Protein AF-A0A8H6J9F0-F1 (afdb_monomer_lite)

Foldseek 3Di:
DDDDDDDDVVVVVVVVVVVVVVVVVVPPDPPDDDDDDDDDDDPDDDDPPPPPPPPPDDQLVVLVVLLVVVLVVDDDPVLSVLSNLLSVVCNVVVVGLVNCLVPVPVQLVVSVVVVRDSVSSNVSSVCSVVVVVVVPDD

Radius of gyration: 21.97 Å; chains: 1; bounding box: 56×35×52 Å

Sequence (138 aa):
MYSLIEIPSTILRDVLDDSRKRKAEDAIDCRSCKAHVSAHGRHRETTLDEGLDDVEGDRMDRLEEYCNWTLQQVKSDRWREALQAANQFAMDQFLELKSILKHPKVAADLMVKGGVKPGIALQFVSNINKFQQEAKKP

Organism: NCBI:txid2175906

pLDDT: mean 78.15, std 20.72, range [38.0, 98.38]

Secondary structure (DSSP, 8-state):
-PPP----HHHHHHHHHHHHHHHHHTTS--TT-------------------S---SS-HHHHHHHHHHHHHHT---HHHHHHHHHHHHHHHHTT--HHHHHHSHHHHHHHHHHTT--HHHHHHHHHHHHHHHHHHT--

Structure (mmCIF, N/CA/C/O backbone):
data_AF-A0A8H6J9F0-F1
#
_entry.id   AF-A0A8H6J9F0-F1
#
loop_
_atom_site.group_PDB
_atom_site.id
_atom_site.type_symbol
_atom_site.label_atom_id
_atom_site.label_alt_id
_atom_site.label_comp_id
_atom_site.label_asym_id
_atom_site.label_entity_id
_atom_site.label_seq_id
_atom_site.pdbx_PDB_ins_code
_atom_site.Cartn_x
_atom_site.Cartn_y
_atom_site.Cartn_z
_atom_site.occupancy
_atom_site.B_iso_or_equiv
_atom_site.auth_seq_id
_atom_site.auth_comp_id
_atom_site.auth_asym_id
_atom_site.auth_atom_id
_atom_site.pdbx_PDB_model_num
ATOM 1 N N . MET A 1 1 ? 36.700 -1.498 -18.381 1.00 40.72 1 MET A N 1
ATOM 2 C CA . MET A 1 1 ? 36.476 -1.089 -19.782 1.00 40.72 1 MET A CA 1
ATOM 3 C C . MET A 1 1 ? 35.095 -1.604 -20.157 1.00 40.72 1 MET A C 1
ATOM 5 O O . MET A 1 1 ? 34.940 -2.810 -20.277 1.00 40.72 1 MET A O 1
ATOM 9 N N . TYR A 1 2 ? 34.075 -0.744 -20.156 1.00 54.59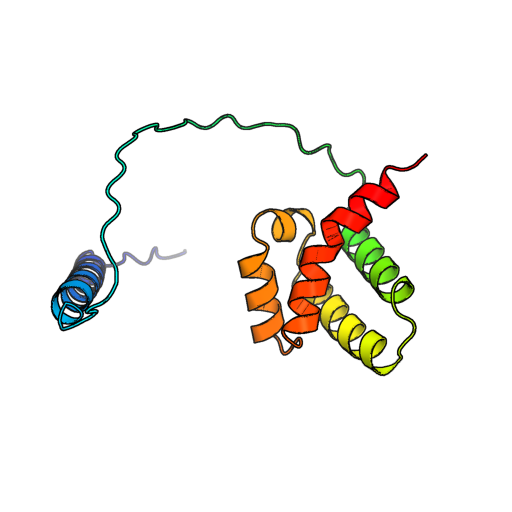 2 TYR A N 1
ATOM 10 C CA . TYR A 1 2 ? 32.699 -1.155 -20.460 1.00 54.59 2 TYR A CA 1
ATOM 11 C C . TYR A 1 2 ? 32.482 -1.042 -21.967 1.00 54.59 2 TYR A C 1
ATOM 13 O O . TYR A 1 2 ? 32.625 0.044 -22.524 1.00 54.59 2 TYR A O 1
ATOM 21 N N . SER A 1 3 ? 32.184 -2.160 -22.622 1.00 58.50 3 SER A N 1
ATOM 22 C CA . SER A 1 3 ? 31.808 -2.170 -24.033 1.00 58.50 3 SER A CA 1
ATOM 23 C C . SER A 1 3 ? 30.365 -1.686 -24.162 1.00 58.50 3 SER A C 1
ATOM 25 O O . SER A 1 3 ? 29.459 -2.277 -23.574 1.00 58.50 3 SER A O 1
ATOM 27 N N . LEU A 1 4 ? 30.158 -0.602 -24.910 1.00 57.50 4 LEU A N 1
ATOM 28 C CA . LEU A 1 4 ? 28.833 -0.143 -25.320 1.00 57.50 4 LEU A CA 1
ATOM 29 C C . LEU A 1 4 ? 28.211 -1.210 -26.223 1.00 57.50 4 LEU A C 1
ATOM 31 O O . LEU A 1 4 ? 28.767 -1.557 -27.262 1.00 57.50 4 LEU A O 1
ATOM 35 N N . ILE A 1 5 ? 27.073 -1.753 -25.801 1.00 76.31 5 ILE A N 1
ATOM 36 C CA . ILE A 1 5 ? 26.265 -2.636 -26.637 1.00 76.31 5 ILE A CA 1
ATOM 37 C C . ILE A 1 5 ? 25.579 -1.744 -27.672 1.00 76.31 5 ILE A C 1
ATOM 39 O O . ILE A 1 5 ? 24.627 -1.031 -27.356 1.00 76.31 5 ILE A O 1
ATOM 43 N N . GLU A 1 6 ? 26.083 -1.757 -28.903 1.00 69.50 6 GLU A N 1
ATOM 44 C CA . GLU A 1 6 ? 25.400 -1.143 -30.037 1.00 69.50 6 GLU A CA 1
ATOM 45 C C . GLU A 1 6 ? 24.219 -2.028 -30.431 1.00 69.50 6 GLU A C 1
ATOM 47 O O . GLU A 1 6 ? 24.395 -3.168 -30.859 1.00 69.50 6 GLU A O 1
ATOM 52 N N . ILE A 1 7 ? 23.000 -1.518 -30.253 1.00 72.56 7 ILE A N 1
ATOM 53 C CA . ILE A 1 7 ? 21.787 -2.206 -30.696 1.00 72.56 7 ILE A CA 1
ATOM 54 C C . ILE A 1 7 ? 21.655 -1.995 -32.211 1.00 72.56 7 ILE A C 1
ATOM 56 O O . ILE A 1 7 ? 21.497 -0.849 -32.645 1.00 72.56 7 ILE A O 1
ATOM 60 N N . PRO A 1 8 ? 21.681 -3.064 -33.031 1.00 76.88 8 PRO A N 1
ATOM 61 C CA . PRO A 1 8 ? 21.523 -2.943 -34.473 1.00 76.88 8 PRO A CA 1
ATOM 62 C C . PRO A 1 8 ? 20.175 -2.315 -34.845 1.00 76.88 8 PRO A C 1
ATOM 64 O O . PRO A 1 8 ? 19.120 -2.711 -34.347 1.00 76.88 8 PRO A O 1
ATOM 67 N N . SER A 1 9 ? 20.200 -1.361 -35.776 1.00 67.56 9 SER A N 1
ATOM 68 C CA . SER A 1 9 ? 19.016 -0.623 -36.242 1.00 67.56 9 SER A CA 1
ATOM 69 C C . SER A 1 9 ? 17.954 -1.503 -36.913 1.00 67.56 9 SER A C 1
ATOM 71 O O . SER A 1 9 ? 16.794 -1.100 -37.012 1.00 67.56 9 SER A O 1
ATOM 73 N N . THR A 1 10 ? 18.325 -2.712 -37.335 1.00 72.62 10 THR A N 1
ATOM 74 C CA . THR A 1 10 ? 17.412 -3.727 -37.874 1.00 72.62 10 THR A CA 1
ATOM 75 C C . THR A 1 10 ? 16.413 -4.207 -36.825 1.00 72.62 10 THR A C 1
ATOM 77 O O . THR A 1 10 ? 15.227 -4.262 -37.117 1.00 72.62 10 THR A O 1
ATOM 80 N N . ILE A 1 11 ? 16.844 -4.408 -35.574 1.00 74.19 11 ILE A N 1
ATOM 81 C CA . ILE A 1 11 ? 15.967 -4.844 -34.473 1.00 74.19 11 ILE A CA 1
ATOM 82 C C . ILE A 1 11 ? 14.895 -3.787 -34.186 1.00 74.19 11 ILE A C 1
ATOM 84 O O . ILE A 1 11 ? 13.725 -4.105 -33.985 1.00 74.19 11 ILE A O 1
ATOM 88 N N . LEU A 1 12 ? 15.282 -2.508 -34.196 1.00 69.94 12 LEU A N 1
ATOM 89 C CA . LEU A 1 12 ? 14.342 -1.403 -33.997 1.00 69.94 12 LEU A CA 1
ATOM 90 C C . LEU A 1 12 ? 13.314 -1.323 -35.129 1.00 69.94 12 LEU A C 1
ATOM 92 O O . LEU A 1 12 ? 12.153 -1.011 -34.875 1.00 69.94 12 LEU A O 1
ATOM 96 N N . ARG A 1 13 ? 13.728 -1.611 -36.367 1.00 76.38 13 ARG A N 1
ATOM 97 C CA . ARG A 1 13 ? 12.829 -1.623 -37.523 1.00 76.38 13 ARG A CA 1
ATOM 98 C C . ARG A 1 13 ? 11.828 -2.773 -37.433 1.00 76.38 13 ARG A C 1
ATOM 100 O O . ARG A 1 13 ? 10.635 -2.515 -37.547 1.00 76.38 13 ARG A O 1
ATOM 107 N N . ASP A 1 14 ? 12.293 -3.978 -37.120 1.00 77.19 14 ASP A N 1
ATOM 108 C CA . ASP A 1 14 ? 11.443 -5.169 -37.024 1.00 77.19 14 ASP A CA 1
ATOM 109 C C . ASP A 1 14 ? 10.361 -5.006 -35.940 1.00 77.19 14 ASP A C 1
ATOM 111 O O . ASP A 1 14 ? 9.188 -5.291 -36.171 1.00 77.19 14 ASP A O 1
ATOM 115 N N . VAL A 1 15 ? 10.713 -4.431 -34.781 1.00 76.88 15 VAL A N 1
ATOM 116 C CA . VAL A 1 15 ? 9.752 -4.149 -33.695 1.00 76.88 15 VAL A CA 1
ATOM 117 C C . VAL A 1 15 ? 8.685 -3.130 -34.114 1.00 76.88 15 VAL A C 1
ATOM 119 O O . VAL A 1 15 ? 7.511 -3.251 -33.738 1.00 76.88 15 VAL A O 1
ATOM 122 N N . LEU A 1 16 ? 9.074 -2.105 -34.879 1.00 78.19 16 LEU A N 1
ATOM 123 C CA . LEU A 1 16 ? 8.144 -1.093 -35.382 1.00 78.19 16 LEU A CA 1
ATOM 124 C C . LEU A 1 16 ? 7.229 -1.662 -36.473 1.00 78.19 16 LEU A C 1
ATOM 126 O O . LEU A 1 16 ? 6.031 -1.358 -36.472 1.00 78.19 16 LEU A O 1
ATOM 130 N N . ASP A 1 17 ? 7.761 -2.515 -37.345 1.00 81.56 17 ASP A N 1
ATOM 131 C CA . ASP A 1 17 ? 7.001 -3.172 -38.406 1.00 81.56 17 ASP A CA 1
ATOM 132 C C . ASP A 1 17 ? 6.005 -4.197 -37.834 1.00 81.56 17 ASP A C 1
ATOM 134 O O . ASP A 1 17 ? 4.834 -4.1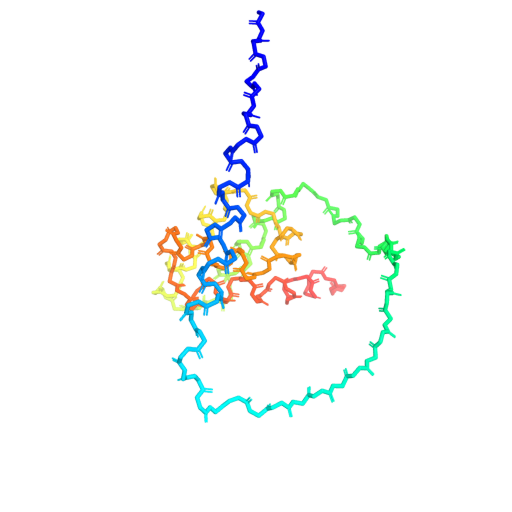75 -38.218 1.00 81.56 17 ASP A O 1
ATOM 138 N N . ASP A 1 18 ? 6.383 -4.982 -36.820 1.00 78.94 18 ASP A N 1
ATOM 139 C CA . ASP A 1 18 ? 5.476 -5.900 -36.109 1.00 78.94 18 ASP A CA 1
ATOM 140 C C . ASP A 1 18 ? 4.361 -5.165 -35.347 1.00 78.94 18 ASP A C 1
ATOM 142 O O . ASP A 1 18 ? 3.215 -5.623 -35.266 1.00 78.94 18 ASP A O 1
ATOM 146 N N . SER A 1 19 ? 4.671 -3.996 -34.778 1.00 71.69 19 SER A N 1
ATOM 147 C CA . SER A 1 19 ? 3.674 -3.124 -34.144 1.00 71.69 19 SER A CA 1
ATOM 148 C C . SER A 1 19 ? 2.684 -2.566 -35.171 1.00 71.69 19 SER A C 1
ATOM 150 O O . SER A 1 19 ? 1.473 -2.537 -34.928 1.00 71.69 19 SER A O 1
ATOM 152 N N . ARG A 1 20 ? 3.179 -2.160 -36.348 1.00 72.75 20 ARG A N 1
ATOM 153 C CA . ARG A 1 20 ? 2.349 -1.667 -37.453 1.00 72.75 20 ARG A CA 1
ATOM 154 C C . ARG A 1 20 ? 1.482 -2.780 -38.047 1.00 72.75 20 ARG A C 1
ATOM 156 O O . ARG A 1 20 ? 0.313 -2.527 -38.331 1.00 72.75 20 ARG A O 1
ATOM 163 N N . LYS A 1 21 ? 2.018 -3.994 -38.177 1.00 75.25 21 LYS A N 1
ATOM 164 C CA . LYS A 1 21 ? 1.309 -5.172 -38.686 1.00 75.25 21 LYS A CA 1
ATOM 165 C C . LYS A 1 21 ? 0.133 -5.562 -37.787 1.00 75.25 21 LYS A C 1
ATOM 167 O O . LYS A 1 21 ? -0.991 -5.633 -38.274 1.00 75.25 21 LYS A O 1
ATOM 172 N N . ARG A 1 22 ? 0.338 -5.661 -36.466 1.00 63.88 22 ARG A N 1
ATOM 173 C CA . ARG A 1 22 ? -0.752 -5.961 -35.511 1.00 63.88 22 ARG A CA 1
ATOM 174 C C . ARG A 1 22 ? -1.885 -4.929 -35.541 1.00 63.88 22 ARG A C 1
ATOM 176 O O . ARG A 1 22 ? -3.049 -5.296 -35.476 1.00 63.88 22 ARG A O 1
ATOM 183 N N . LYS A 1 23 ? -1.568 -3.643 -35.736 1.00 65.06 23 LYS A N 1
ATOM 184 C CA . LYS A 1 23 ? -2.588 -2.586 -35.888 1.00 65.06 23 LYS A CA 1
ATOM 185 C C . LYS A 1 23 ? -3.383 -2.664 -37.196 1.00 65.06 23 LYS A C 1
ATOM 187 O O . LYS A 1 23 ? -4.492 -2.141 -37.242 1.00 65.06 23 LYS A O 1
ATOM 192 N N . ALA A 1 24 ? -2.811 -3.245 -38.249 1.00 63.00 24 ALA A N 1
ATOM 193 C CA . ALA A 1 24 ? -3.490 -3.427 -39.530 1.00 63.00 24 ALA A CA 1
ATOM 194 C C . ALA A 1 24 ? -4.350 -4.703 -39.554 1.00 63.00 24 ALA A C 1
ATOM 196 O O . ALA A 1 24 ? -5.376 -4.731 -40.228 1.00 63.00 24 ALA A O 1
ATOM 197 N N . GLU A 1 25 ? -3.952 -5.735 -38.805 1.00 56.91 25 GLU A N 1
ATOM 198 C CA . GLU A 1 25 ? -4.634 -7.035 -38.749 1.00 56.91 25 GLU A CA 1
ATOM 199 C C . GLU A 1 25 ? -5.820 -7.050 -37.762 1.00 56.91 25 GLU A C 1
ATOM 201 O O . GLU A 1 25 ? -6.826 -7.700 -38.038 1.00 56.91 25 GLU A O 1
ATOM 206 N N . ASP A 1 26 ? -5.786 -6.240 -36.695 1.00 55.16 26 ASP A N 1
ATOM 207 C CA . ASP A 1 26 ? -6.900 -6.072 -35.737 1.00 55.16 26 ASP A CA 1
ATOM 208 C C . ASP A 1 26 ? -8.070 -5.207 -36.272 1.00 55.16 26 ASP A C 1
ATOM 210 O O . ASP A 1 26 ? -8.992 -4.851 -35.536 1.00 55.16 26 ASP A O 1
ATOM 214 N N . ALA A 1 27 ? -8.074 -4.857 -37.563 1.00 53.41 27 ALA A N 1
ATOM 215 C CA . ALA A 1 27 ? -9.130 -4.051 -38.185 1.00 53.41 27 ALA A CA 1
ATOM 216 C C . ALA A 1 27 ? -10.409 -4.842 -38.540 1.00 53.41 27 ALA A C 1
ATOM 218 O O . ALA A 1 27 ? -11.310 -4.294 -39.181 1.00 53.41 27 ALA A O 1
ATOM 219 N N . ILE A 1 28 ? -10.525 -6.108 -38.125 1.00 52.56 28 ILE A N 1
ATOM 220 C CA . ILE A 1 28 ? -11.720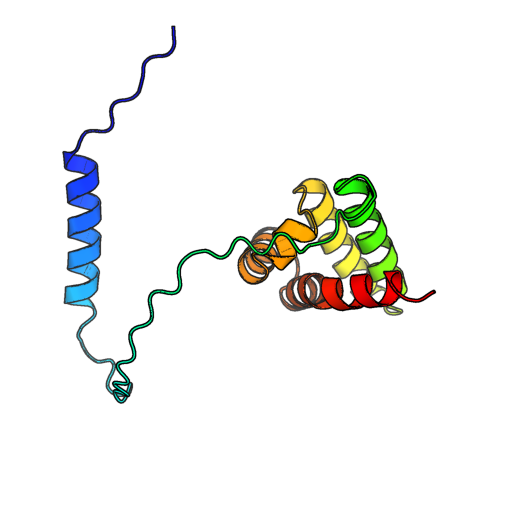 -6.923 -38.369 1.00 52.56 28 ILE A CA 1
ATOM 221 C C . ILE A 1 28 ? -12.631 -6.901 -37.131 1.00 52.56 28 ILE A C 1
ATOM 223 O O . ILE A 1 28 ? -12.500 -7.685 -36.198 1.00 52.56 28 ILE A O 1
ATOM 227 N N . ASP A 1 29 ? -13.593 -5.978 -37.217 1.00 50.88 29 ASP A N 1
ATOM 228 C CA . ASP A 1 29 ? -14.908 -5.950 -36.559 1.00 50.88 29 ASP A CA 1
ATOM 229 C C . ASP A 1 29 ? -14.983 -5.538 -35.073 1.00 50.88 29 ASP A C 1
ATOM 231 O O . ASP A 1 29 ? -15.499 -6.254 -34.219 1.00 50.88 29 ASP A O 1
ATOM 235 N N . CYS A 1 30 ? -14.618 -4.285 -34.765 1.00 48.12 30 CYS A N 1
ATOM 236 C CA . CYS A 1 30 ? -15.258 -3.574 -33.649 1.00 48.12 30 CYS A CA 1
ATOM 237 C C . CYS A 1 30 ? -16.443 -2.758 -34.177 1.00 48.12 30 CYS A C 1
ATOM 239 O O . CYS A 1 30 ? -16.355 -1.558 -34.446 1.00 48.12 30 CYS A O 1
ATOM 241 N N . ARG A 1 31 ? -17.584 -3.427 -34.343 1.00 54.31 31 ARG A N 1
ATOM 242 C CA . ARG A 1 31 ? -18.806 -2.855 -34.922 1.00 54.31 31 ARG A CA 1
ATOM 243 C C . ARG A 1 31 ? -19.568 -1.875 -34.016 1.00 54.31 31 ARG A C 1
ATOM 245 O O . ARG A 1 31 ? -20.754 -1.653 -34.245 1.00 54.31 31 ARG A O 1
ATOM 252 N N . SER A 1 32 ? -18.948 -1.274 -32.994 1.00 53.25 32 SER A N 1
ATOM 253 C CA . SER A 1 32 ? -19.665 -0.314 -32.139 1.00 53.25 32 SER A CA 1
ATOM 254 C C . SER A 1 32 ? -18.803 0.699 -31.375 1.00 53.25 32 SER A C 1
ATOM 256 O O . SER A 1 32 ? -19.036 0.948 -30.192 1.00 53.25 32 SER A O 1
ATOM 258 N N . CYS A 1 33 ? -17.882 1.386 -32.049 1.00 49.00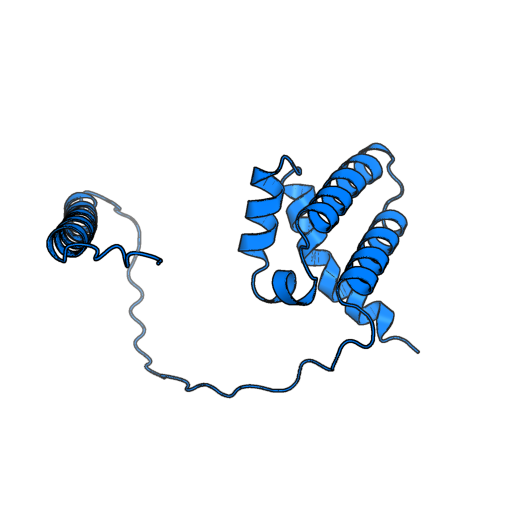 33 CYS A N 1
ATOM 259 C CA . CYS A 1 33 ? -17.349 2.648 -31.526 1.00 49.00 33 CYS A CA 1
ATOM 260 C C . CYS A 1 33 ? -17.656 3.776 -32.512 1.00 49.00 33 CYS A C 1
ATOM 262 O O . CYS A 1 33 ? -16.894 4.049 -33.436 1.00 49.00 33 CYS A O 1
ATOM 264 N N . LYS A 1 34 ? -18.822 4.411 -32.329 1.00 44.25 34 LYS A N 1
ATOM 265 C CA . LYS A 1 34 ? -19.194 5.638 -33.040 1.00 44.25 34 LYS A CA 1
ATOM 266 C C . LYS A 1 34 ? -18.095 6.684 -32.869 1.00 44.25 34 LYS A C 1
ATOM 268 O O . LYS A 1 34 ? -17.715 7.031 -31.753 1.00 44.25 34 LYS A O 1
ATOM 273 N N . ALA A 1 35 ? -17.637 7.191 -34.005 1.00 47.81 35 ALA A N 1
ATOM 274 C CA . ALA A 1 35 ? -16.781 8.351 -34.107 1.00 47.81 35 ALA A CA 1
ATOM 275 C C . ALA A 1 35 ? -17.439 9.568 -33.441 1.00 47.81 35 ALA A C 1
ATOM 277 O O . ALA A 1 35 ? -18.528 9.984 -33.832 1.00 47.81 35 ALA A O 1
ATOM 278 N N . HIS A 1 36 ? -16.726 10.182 -32.503 1.00 41.78 36 HIS A N 1
ATOM 279 C CA . HIS A 1 36 ? -16.818 11.618 -32.289 1.00 41.78 36 HIS A CA 1
ATOM 280 C C . HIS A 1 36 ? -15.450 12.216 -32.593 1.00 41.78 36 HIS A C 1
ATOM 282 O O . HIS A 1 36 ? -14.531 12.214 -31.778 1.00 41.78 36 HIS A O 1
ATOM 288 N N . VAL A 1 37 ? -15.330 12.691 -33.830 1.00 42.66 37 VAL A N 1
ATOM 289 C CA . VAL A 1 37 ? -14.321 13.663 -34.233 1.00 42.66 37 VAL A CA 1
ATOM 290 C C . VAL A 1 37 ? -14.624 14.946 -33.467 1.00 42.66 37 VAL A C 1
ATOM 292 O O . VAL A 1 37 ? -15.687 15.533 -33.642 1.00 42.66 37 VAL A O 1
ATOM 295 N N . SER A 1 38 ? -13.690 15.395 -32.636 1.00 38.00 38 SER A N 1
ATOM 296 C CA . SER A 1 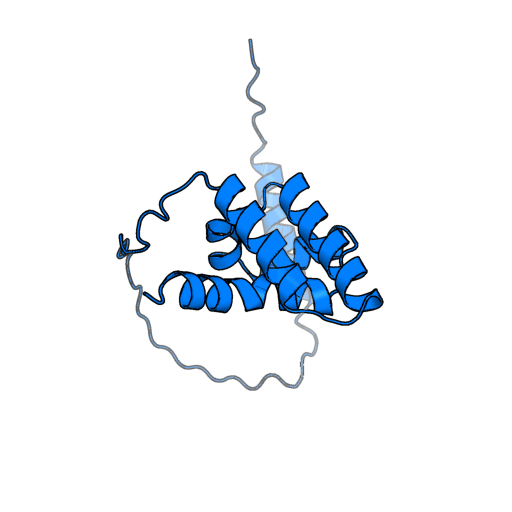38 ? -13.608 16.803 -32.260 1.00 38.00 38 SER A CA 1
ATOM 297 C C . SER A 1 38 ? -12.148 17.212 -32.292 1.00 38.00 38 SER A C 1
ATOM 299 O O . SER A 1 38 ? -11.379 16.971 -31.362 1.00 38.00 38 SER A O 1
ATOM 301 N N . ALA A 1 39 ? -11.770 17.803 -33.420 1.00 47.44 39 ALA A N 1
ATOM 302 C CA . ALA A 1 39 ? -10.526 18.518 -33.573 1.00 47.44 39 ALA A CA 1
ATOM 303 C C . ALA A 1 39 ? -10.561 19.763 -32.680 1.00 47.44 39 ALA A C 1
ATOM 305 O O . ALA A 1 39 ? -11.303 20.700 -32.947 1.00 47.44 39 ALA A O 1
ATOM 306 N N . HIS A 1 40 ? -9.710 19.801 -31.662 1.00 38.28 40 HIS A N 1
ATOM 307 C CA . HIS A 1 40 ? -9.097 21.059 -31.268 1.00 38.28 40 HIS A CA 1
ATOM 308 C C . HIS A 1 40 ? -7.662 20.807 -30.842 1.00 38.28 40 HIS A C 1
ATOM 310 O O . HIS A 1 40 ? -7.376 20.246 -29.787 1.00 38.28 40 HIS A O 1
ATOM 316 N N . GLY A 1 41 ? -6.752 21.246 -31.710 1.00 44.47 41 GLY A N 1
ATOM 317 C CA . GLY A 1 41 ? -5.379 21.473 -31.331 1.00 44.47 41 GLY A CA 1
ATOM 318 C C . GLY A 1 41 ? -5.327 22.456 -30.169 1.00 44.47 41 GLY A C 1
ATOM 319 O O . GLY A 1 41 ? -5.912 23.536 -30.216 1.00 44.47 41 GLY A O 1
ATOM 320 N N . ARG A 1 42 ? -4.583 22.070 -29.143 1.00 39.47 42 ARG A N 1
ATOM 321 C CA . ARG A 1 42 ? -3.650 22.959 -28.465 1.00 39.47 42 ARG A CA 1
ATOM 322 C C . ARG A 1 42 ? -2.590 22.084 -27.822 1.00 39.47 42 ARG A C 1
ATOM 324 O O . ARG A 1 42 ? -2.775 21.513 -26.755 1.00 39.47 42 ARG A O 1
ATOM 331 N N . HIS A 1 43 ? -1.483 21.991 -28.547 1.00 46.97 43 HIS A N 1
ATOM 332 C CA . HIS A 1 43 ? -0.153 21.957 -27.968 1.00 46.97 43 HIS A CA 1
ATOM 333 C C . HIS A 1 43 ? -0.133 22.960 -26.811 1.00 46.97 43 HIS A C 1
ATOM 335 O O . HIS A 1 43 ? -0.213 24.169 -27.037 1.00 46.97 43 HIS A O 1
ATOM 341 N N . ARG A 1 44 ? -0.154 22.461 -25.577 1.00 40.19 44 ARG A N 1
ATOM 342 C CA . ARG A 1 44 ? 0.139 23.278 -24.410 1.00 40.19 44 ARG A CA 1
ATOM 343 C C . ARG A 1 44 ? 1.512 22.840 -23.951 1.00 40.19 44 ARG A C 1
ATOM 345 O O . ARG A 1 44 ? 1.675 21.776 -23.360 1.00 40.19 44 ARG A O 1
ATOM 352 N N . GLU A 1 45 ? 2.474 23.648 -24.373 1.00 38.28 45 GLU A N 1
ATOM 353 C CA . GLU A 1 45 ? 3.806 23.720 -23.805 1.00 38.28 45 GLU A CA 1
ATOM 354 C C . GLU A 1 45 ? 3.746 23.593 -22.288 1.00 38.28 45 GLU A C 1
ATOM 356 O O . GLU A 1 45 ? 2.888 24.174 -21.619 1.00 38.28 45 GLU A O 1
ATOM 361 N N . THR A 1 46 ? 4.701 22.815 -21.796 1.00 47.62 46 THR A N 1
ATOM 362 C CA . THR A 1 46 ? 5.327 22.931 -20.486 1.00 47.62 46 THR A CA 1
ATOM 363 C C . THR A 1 46 ? 5.190 24.326 -19.887 1.00 47.62 46 THR A C 1
ATOM 365 O O . THR A 1 46 ? 5.953 25.233 -20.204 1.00 47.62 46 THR A O 1
ATOM 368 N N . THR A 1 47 ? 4.286 24.455 -18.928 1.00 38.06 47 THR A N 1
ATOM 369 C CA . THR A 1 47 ? 4.590 25.221 -17.727 1.00 38.06 47 THR A CA 1
ATOM 370 C C . THR A 1 47 ? 4.900 24.198 -16.655 1.00 38.06 47 THR A C 1
ATOM 372 O O . THR A 1 47 ? 4.010 23.502 -16.164 1.00 38.06 47 THR A O 1
ATOM 375 N N . LEU A 1 48 ? 6.198 24.058 -16.388 1.00 49.50 48 LEU A N 1
ATOM 376 C CA . LEU A 1 48 ? 6.725 23.606 -15.112 1.00 49.50 48 LEU A CA 1
ATOM 377 C C . LEU A 1 48 ? 6.064 24.480 -14.043 1.00 49.50 48 LEU A C 1
ATOM 379 O O . LEU A 1 48 ? 6.515 25.589 -13.783 1.00 49.50 48 LEU A O 1
ATOM 383 N N . ASP A 1 49 ? 4.931 24.029 -13.516 1.00 41.22 49 ASP A N 1
ATOM 384 C CA . ASP A 1 49 ? 4.363 24.615 -12.313 1.00 41.22 49 ASP A CA 1
ATOM 385 C C . ASP A 1 49 ? 5.170 24.044 -11.149 1.00 41.22 49 ASP A C 1
ATOM 387 O O . ASP A 1 49 ? 4.909 22.960 -10.616 1.00 41.22 49 ASP A O 1
ATOM 391 N N . GLU A 1 50 ? 6.260 24.747 -10.858 1.00 48.97 50 GLU A N 1
ATOM 392 C CA . GLU A 1 50 ? 6.967 24.709 -9.589 1.00 48.97 50 GLU A CA 1
ATOM 393 C C . GLU A 1 50 ? 5.987 25.170 -8.500 1.00 48.97 50 GLU A C 1
ATOM 395 O O . GLU A 1 50 ? 5.945 26.334 -8.121 1.00 48.97 50 GLU A O 1
ATOM 400 N N . GLY A 1 51 ? 5.127 24.254 -8.055 1.00 44.41 51 GLY A N 1
ATOM 401 C CA . GLY A 1 51 ? 4.068 24.554 -7.087 1.00 44.41 51 GLY A CA 1
ATOM 402 C C . GLY A 1 51 ? 3.683 23.375 -6.197 1.00 44.41 51 GLY A C 1
ATOM 403 O O . GLY A 1 51 ? 2.639 23.394 -5.552 1.00 44.41 51 GLY A O 1
ATOM 404 N N . LEU A 1 52 ? 4.499 22.320 -6.155 1.00 48.72 52 LEU A N 1
ATOM 405 C CA . LEU A 1 52 ? 4.379 21.302 -5.117 1.00 48.72 52 LEU A CA 1
ATOM 406 C C . LEU A 1 52 ? 5.371 21.665 -4.031 1.00 48.72 52 LEU A C 1
ATOM 408 O O . LEU A 1 52 ? 6.529 21.250 -4.124 1.00 48.72 52 LEU A O 1
ATOM 412 N N . ASP A 1 53 ? 4.879 22.445 -3.063 1.00 50.00 53 ASP A N 1
ATOM 413 C CA . ASP A 1 53 ? 5.533 22.744 -1.791 1.00 50.00 53 ASP A CA 1
ATOM 414 C C . ASP A 1 53 ? 6.487 21.614 -1.415 1.00 50.00 53 ASP A C 1
ATOM 416 O O . ASP A 1 53 ? 6.138 20.418 -1.454 1.00 50.00 53 ASP A O 1
ATOM 420 N N . ASP A 1 54 ? 7.723 22.006 -1.127 1.00 50.38 54 ASP A N 1
ATOM 421 C CA . ASP A 1 54 ? 8.709 21.105 -0.577 1.00 50.38 54 ASP A CA 1
ATOM 422 C C . ASP A 1 54 ? 8.056 20.450 0.640 1.00 50.38 54 ASP A C 1
ATOM 424 O O . ASP A 1 54 ? 7.633 21.118 1.583 1.00 50.38 54 ASP A O 1
ATOM 428 N N . VAL A 1 55 ? 7.792 19.146 0.534 1.00 49.41 55 VAL A N 1
ATOM 429 C CA . VAL A 1 55 ? 7.111 18.446 1.616 1.00 49.41 55 VAL A CA 1
ATOM 430 C C . VAL A 1 55 ? 8.226 18.254 2.612 1.00 49.41 55 VAL A C 1
ATOM 432 O O . VAL A 1 55 ? 9.054 17.373 2.414 1.00 49.41 55 VAL A O 1
ATOM 435 N N . GLU A 1 56 ? 8.294 19.147 3.591 1.00 47.81 56 GLU A N 1
ATOM 436 C CA . GLU A 1 56 ? 9.343 19.140 4.597 1.00 47.81 56 GLU A CA 1
ATOM 437 C C . GLU A 1 56 ? 9.375 17.766 5.281 1.00 47.81 56 GLU A C 1
ATOM 439 O O . GLU A 1 56 ? 8.329 17.252 5.708 1.00 47.81 56 GLU A O 1
ATOM 444 N N . GLY A 1 57 ? 10.557 17.145 5.284 1.00 57.16 57 GLY A N 1
ATOM 445 C CA . GLY A 1 57 ? 10.803 15.785 5.772 1.00 57.16 57 GLY A CA 1
ATOM 446 C C . GLY A 1 57 ? 11.438 14.859 4.728 1.00 57.16 57 GLY A C 1
ATOM 447 O O . GLY A 1 57 ? 11.335 15.086 3.519 1.00 57.16 57 GLY A O 1
ATOM 448 N N . ASP A 1 58 ? 12.104 13.801 5.195 1.00 77.44 58 ASP A N 1
ATOM 449 C CA . ASP A 1 58 ? 12.611 12.758 4.306 1.00 77.44 58 ASP A CA 1
ATOM 450 C C . ASP A 1 58 ? 11.443 12.066 3.584 1.00 77.44 58 ASP A C 1
ATOM 452 O O . ASP A 1 58 ? 10.335 11.897 4.109 1.00 77.44 58 ASP A O 1
ATOM 456 N N . ARG A 1 59 ? 11.663 11.692 2.323 1.00 81.62 59 ARG A N 1
ATOM 457 C CA . ARG A 1 59 ? 10.598 11.137 1.478 1.00 81.62 59 ARG A CA 1
ATOM 458 C C . ARG A 1 59 ? 10.095 9.795 2.002 1.00 81.62 59 ARG A C 1
ATOM 460 O O . ARG A 1 59 ? 8.915 9.488 1.8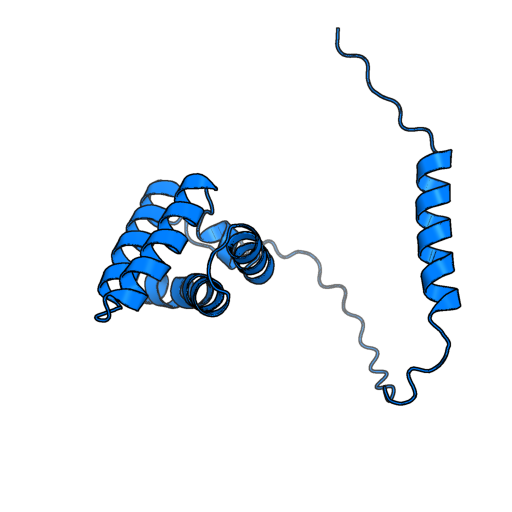10 1.00 81.62 59 ARG A O 1
ATOM 467 N N . MET A 1 60 ? 10.969 9.028 2.651 1.00 86.06 60 MET A N 1
ATOM 468 C CA . MET A 1 60 ? 10.615 7.770 3.294 1.00 86.06 60 MET A CA 1
ATOM 469 C C . MET A 1 60 ? 9.922 8.003 4.629 1.00 86.06 60 MET A C 1
ATOM 471 O O . MET A 1 60 ? 8.924 7.331 4.878 1.00 86.06 60 MET A O 1
ATOM 475 N N . ASP A 1 61 ? 10.331 9.006 5.410 1.00 89.31 61 ASP A N 1
ATOM 476 C CA . ASP A 1 61 ? 9.624 9.380 6.645 1.00 89.31 61 ASP A CA 1
ATOM 477 C C . ASP A 1 61 ? 8.159 9.728 6.347 1.00 89.31 61 ASP A C 1
ATOM 479 O O . ASP A 1 61 ? 7.237 9.258 7.013 1.00 89.31 61 ASP A O 1
ATOM 483 N N . ARG A 1 62 ? 7.904 10.475 5.265 1.00 90.88 62 ARG A N 1
ATOM 484 C CA . ARG A 1 62 ? 6.533 10.791 4.831 1.00 90.88 62 ARG A CA 1
ATOM 485 C C . ARG A 1 62 ? 5.738 9.567 4.396 1.00 90.88 62 ARG A C 1
ATOM 487 O O . ARG A 1 62 ? 4.527 9.511 4.623 1.00 90.88 62 ARG A O 1
ATOM 494 N N . LEU A 1 63 ? 6.387 8.602 3.749 1.00 94.06 63 LEU A N 1
ATOM 495 C CA . LEU A 1 63 ? 5.744 7.340 3.397 1.00 94.06 63 LEU A CA 1
ATOM 496 C C . LEU A 1 63 ? 5.411 6.528 4.656 1.00 94.06 63 LEU A C 1
ATOM 498 O O . LEU A 1 63 ? 4.313 5.983 4.750 1.00 94.06 63 LEU A O 1
ATOM 502 N N . GLU A 1 64 ? 6.311 6.496 5.635 1.00 94.81 64 GLU A N 1
ATOM 503 C CA . GLU A 1 64 ? 6.096 5.827 6.915 1.00 94.81 64 GLU A CA 1
ATOM 504 C C . GLU A 1 64 ? 4.951 6.474 7.712 1.00 94.81 64 GLU A C 1
ATOM 506 O O . GLU A 1 64 ? 4.042 5.774 8.167 1.00 94.81 64 GLU A O 1
ATOM 511 N N . GLU A 1 65 ? 4.921 7.807 7.812 1.00 95.25 65 GLU A N 1
ATOM 512 C CA . GLU A 1 65 ? 3.812 8.562 8.414 1.00 95.25 65 GLU A CA 1
ATOM 513 C C . GLU A 1 65 ? 2.472 8.199 7.770 1.00 95.25 65 GLU A C 1
ATOM 515 O O . GLU A 1 65 ? 1.487 7.925 8.463 1.00 95.25 65 GLU A O 1
ATOM 520 N N . TYR A 1 66 ? 2.436 8.150 6.437 1.00 96.19 66 TYR A N 1
ATOM 521 C CA . TYR A 1 66 ? 1.242 7.765 5.701 1.00 96.19 66 TYR A CA 1
ATOM 522 C C . TYR A 1 66 ? 0.820 6.323 6.003 1.00 96.19 66 TYR A C 1
ATOM 524 O O . TYR A 1 66 ? -0.351 6.064 6.296 1.00 96.19 66 TYR A O 1
ATOM 532 N N . CYS A 1 67 ? 1.764 5.382 5.991 1.00 96.00 67 CYS A N 1
ATOM 533 C CA . CYS A 1 67 ? 1.517 3.989 6.349 1.00 96.00 67 CYS A CA 1
ATOM 534 C C . CYS A 1 67 ? 0.909 3.883 7.756 1.00 96.00 67 CYS A C 1
ATOM 536 O O . CYS A 1 67 ? -0.116 3.222 7.935 1.00 96.00 67 CYS A O 1
ATOM 538 N N . ASN A 1 68 ? 1.451 4.603 8.736 1.00 95.56 68 ASN A N 1
ATOM 539 C CA . ASN A 1 68 ? 0.908 4.638 10.092 1.00 95.56 68 ASN A CA 1
ATOM 540 C C . ASN A 1 68 ? -0.502 5.250 10.139 1.00 95.56 68 ASN A C 1
ATOM 542 O O . ASN A 1 68 ? -1.406 4.674 10.753 1.00 95.56 68 ASN A O 1
ATOM 546 N N . TRP A 1 69 ? -0.730 6.360 9.431 1.00 96.12 69 TRP A N 1
ATOM 547 C CA . TRP A 1 69 ? -2.041 7.006 9.344 1.00 96.12 69 TRP A CA 1
ATOM 548 C C . TRP A 1 69 ? -3.102 6.075 8.740 1.00 96.12 69 TRP A C 1
ATOM 550 O O . TRP A 1 69 ? -4.193 5.951 9.296 1.00 96.12 69 TRP A O 1
ATOM 560 N N . THR A 1 70 ? -2.798 5.347 7.657 1.00 95.00 70 THR A N 1
ATOM 561 C CA . THR A 1 70 ? -3.778 4.448 7.007 1.00 95.00 70 THR A CA 1
ATOM 562 C C . THR A 1 70 ? -4.284 3.340 7.933 1.00 95.00 70 THR A C 1
ATOM 564 O O . THR A 1 70 ? -5.457 2.966 7.858 1.00 95.00 70 THR A O 1
ATOM 567 N N . LEU A 1 71 ? -3.441 2.841 8.843 1.00 94.12 71 LEU A N 1
ATOM 568 C CA . LEU A 1 71 ? -3.830 1.821 9.818 1.00 94.12 71 LEU A CA 1
ATOM 569 C C . LEU A 1 71 ? -4.770 2.373 10.893 1.00 94.12 71 LEU A C 1
ATOM 571 O O . LEU A 1 71 ? -5.613 1.634 11.406 1.00 94.12 71 LEU A O 1
ATOM 575 N N . GLN A 1 72 ? -4.674 3.662 11.215 1.00 93.12 72 GLN A N 1
ATOM 576 C CA . GLN A 1 72 ? -5.583 4.319 12.158 1.00 93.12 72 GLN A CA 1
ATOM 577 C C . GLN A 1 72 ? -6.988 4.516 11.563 1.00 93.12 72 GLN A C 1
ATOM 579 O O . GLN A 1 72 ? -7.968 4.570 12.304 1.00 93.12 72 GLN A O 1
ATOM 584 N N . GLN A 1 73 ? -7.112 4.543 10.230 1.00 91.62 73 GLN A N 1
ATOM 585 C CA . GLN A 1 73 ? -8.393 4.746 9.538 1.00 91.62 73 GLN A CA 1
ATOM 586 C C . GLN A 1 73 ? -9.309 3.514 9.537 1.00 91.62 73 GLN A C 1
ATOM 588 O O . GLN A 1 73 ? -10.495 3.624 9.220 1.00 91.62 73 GLN A O 1
ATOM 593 N N . VAL A 1 74 ? -8.791 2.327 9.862 1.00 91.19 74 VAL A N 1
ATOM 594 C CA . VAL A 1 74 ? -9.555 1.075 9.797 1.00 91.19 74 VAL A CA 1
ATOM 595 C C . VAL A 1 74 ? -9.718 0.438 11.171 1.00 91.19 74 VAL A C 1
ATOM 597 O O . VAL A 1 74 ? -8.794 0.409 11.980 1.00 91.19 74 VAL A O 1
ATOM 600 N N . LYS A 1 75 ? -10.912 -0.107 11.433 1.00 90.50 75 LYS A N 1
ATOM 601 C CA . LYS A 1 75 ? -11.231 -0.844 12.672 1.00 90.50 75 LYS A CA 1
ATOM 602 C C . LYS A 1 75 ? -11.272 -2.360 12.486 1.00 90.50 75 LYS A C 1
ATOM 604 O O . LYS A 1 75 ? -11.151 -3.086 13.458 1.00 90.50 75 LYS A O 1
ATOM 609 N N . SER A 1 76 ? -11.467 -2.830 11.255 1.00 94.69 76 SER A N 1
ATOM 610 C CA . SER A 1 76 ? -11.554 -4.260 10.948 1.00 94.69 76 SER A CA 1
ATOM 611 C C . SER A 1 76 ? -10.165 -4.883 10.879 1.00 94.69 76 SER A C 1
ATOM 613 O O . SER A 1 76 ? -9.338 -4.414 10.100 1.00 94.69 76 SER A O 1
ATOM 615 N N . ASP A 1 77 ? -9.949 -5.976 11.609 1.00 94.62 77 ASP A N 1
ATOM 616 C CA . ASP A 1 77 ? -8.660 -6.682 11.636 1.00 94.62 77 ASP A CA 1
ATOM 617 C C . ASP A 1 77 ? -8.286 -7.242 10.264 1.00 94.62 77 ASP A C 1
ATOM 619 O O . ASP A 1 77 ? -7.206 -6.969 9.753 1.00 94.62 77 ASP A O 1
ATOM 623 N N . ARG A 1 78 ? -9.233 -7.893 9.580 1.00 94.00 78 ARG A N 1
ATOM 624 C CA . ARG A 1 78 ? -9.025 -8.393 8.212 1.00 94.00 78 ARG A CA 1
ATOM 625 C C . ARG A 1 78 ? -8.631 -7.281 7.232 1.00 94.00 78 ARG A C 1
ATOM 627 O O . ARG A 1 78 ? -7.875 -7.518 6.290 1.00 94.00 78 ARG A O 1
ATOM 634 N N . TRP A 1 79 ? -9.187 -6.081 7.401 1.00 94.44 79 TRP A N 1
ATOM 635 C CA . TRP A 1 79 ? -8.825 -4.931 6.569 1.00 94.44 79 TRP A CA 1
ATOM 636 C C . TRP A 1 79 ? -7.450 -4.395 6.963 1.00 94.44 79 TRP A C 1
ATOM 638 O O . TRP A 1 79 ? -6.623 -4.145 6.091 1.00 94.44 79 TRP A O 1
ATOM 648 N N . ARG A 1 80 ? -7.188 -4.278 8.268 1.00 95.50 80 ARG A N 1
ATOM 649 C CA . ARG A 1 80 ? -5.902 -3.859 8.825 1.00 95.50 80 ARG A CA 1
ATOM 650 C C . ARG A 1 80 ? -4.765 -4.734 8.311 1.00 95.50 80 ARG A C 1
ATOM 652 O O . ARG A 1 80 ? -3.808 -4.182 7.792 1.00 95.50 80 ARG A O 1
ATOM 659 N N . GLU A 1 81 ? -4.901 -6.055 8.360 1.00 96.19 81 GLU A N 1
ATOM 660 C CA . GLU A 1 81 ? -3.909 -7.004 7.833 1.00 96.19 81 GLU A CA 1
ATOM 661 C C . GLU A 1 81 ? -3.635 -6.776 6.341 1.00 96.19 81 GLU A C 1
ATOM 663 O O . GLU A 1 81 ? -2.490 -6.736 5.894 1.00 96.19 81 GLU A O 1
ATOM 668 N N . ALA A 1 82 ? -4.692 -6.580 5.548 1.00 96.38 82 ALA A N 1
ATOM 669 C CA . ALA A 1 82 ? -4.542 -6.350 4.118 1.00 96.38 82 ALA A CA 1
ATOM 670 C C . ALA A 1 82 ? -3.869 -4.998 3.812 1.00 96.38 82 ALA A C 1
ATOM 672 O O . ALA A 1 82 ? -3.080 -4.912 2.872 1.00 96.38 82 ALA A O 1
ATOM 673 N N . LEU A 1 83 ? -4.159 -3.959 4.603 1.00 96.62 83 LEU A N 1
ATOM 674 C CA . LEU A 1 83 ? -3.480 -2.664 4.517 1.00 96.62 83 LEU A CA 1
ATOM 675 C C . LEU A 1 83 ? -2.032 -2.741 5.002 1.00 96.62 83 LEU A C 1
ATOM 677 O O . LEU A 1 83 ? -1.174 -2.149 4.368 1.00 96.62 83 LEU A O 1
ATOM 681 N N . GLN A 1 84 ? -1.727 -3.509 6.049 1.00 96.94 84 GLN A N 1
ATOM 682 C CA . GLN A 1 84 ? -0.348 -3.732 6.492 1.00 96.94 84 GLN A CA 1
ATOM 683 C C . GLN A 1 84 ? 0.499 -4.358 5.383 1.00 96.94 84 GLN A C 1
ATOM 685 O O . GLN A 1 84 ? 1.601 -3.884 5.130 1.00 96.94 84 GLN A O 1
ATOM 690 N N . ALA A 1 85 ? -0.032 -5.350 4.663 1.00 96.44 85 ALA A N 1
ATOM 691 C CA . ALA A 1 85 ? 0.656 -5.924 3.507 1.00 96.44 85 ALA A CA 1
ATOM 692 C C . ALA A 1 85 ? 0.897 -4.888 2.392 1.00 96.44 85 ALA A C 1
ATOM 694 O O . ALA A 1 85 ? 1.961 -4.868 1.780 1.00 96.44 85 ALA A O 1
ATOM 695 N N . ALA A 1 86 ? -0.073 -4.002 2.144 1.00 97.81 86 ALA A N 1
ATOM 696 C CA . ALA A 1 86 ? 0.068 -2.917 1.175 1.00 97.81 86 ALA A CA 1
ATOM 697 C C . ALA A 1 86 ? 1.120 -1.878 1.603 1.00 97.81 86 ALA A C 1
ATOM 699 O O . ALA A 1 86 ? 1.928 -1.453 0.780 1.00 97.81 86 ALA A O 1
ATOM 700 N N . ASN A 1 87 ? 1.131 -1.512 2.885 1.00 97.31 87 ASN A N 1
ATOM 701 C CA . ASN A 1 87 ? 2.089 -0.583 3.477 1.00 97.31 87 ASN A CA 1
ATOM 702 C C . ASN A 1 87 ? 3.508 -1.154 3.414 1.00 97.31 87 ASN A C 1
ATOM 704 O O . ASN A 1 87 ? 4.416 -0.472 2.951 1.00 97.31 87 ASN A O 1
ATOM 708 N N . GLN A 1 88 ? 3.684 -2.420 3.804 1.00 97.50 88 GLN A N 1
ATOM 709 C CA . GLN A 1 88 ? 4.975 -3.101 3.728 1.00 97.50 88 GLN A CA 1
ATOM 710 C C . GLN A 1 88 ? 5.489 -3.141 2.288 1.00 97.50 88 GLN A C 1
ATOM 712 O O . GLN A 1 88 ? 6.626 -2.762 2.035 1.00 97.50 88 GLN A O 1
ATOM 717 N N . PHE A 1 89 ? 4.627 -3.503 1.332 1.00 97.69 89 PHE A N 1
ATOM 718 C CA . PHE A 1 89 ? 4.989 -3.479 -0.082 1.00 97.69 89 PHE A CA 1
ATOM 719 C C . PHE A 1 89 ? 5.452 -2.088 -0.533 1.00 97.69 89 PHE A C 1
ATOM 721 O O . PHE A 1 89 ? 6.451 -1.971 -1.237 1.00 97.69 89 PHE A O 1
ATOM 728 N N . ALA A 1 90 ? 4.743 -1.027 -0.134 1.00 97.06 90 ALA A N 1
ATOM 729 C CA . ALA A 1 90 ? 5.121 0.337 -0.490 1.00 97.06 90 ALA A CA 1
ATOM 730 C C . ALA A 1 90 ? 6.487 0.734 0.092 1.00 97.06 90 ALA A C 1
ATOM 732 O O . ALA A 1 90 ? 7.277 1.346 -0.627 1.00 97.06 90 ALA A O 1
ATOM 733 N N . MET A 1 91 ? 6.779 0.350 1.340 1.00 96.25 91 MET A N 1
ATOM 734 C CA . MET A 1 91 ? 8.078 0.585 1.982 1.00 96.25 91 MET A CA 1
ATOM 735 C C . MET A 1 91 ? 9.203 -0.188 1.283 1.00 96.25 91 MET A C 1
ATOM 737 O O . MET A 1 91 ? 10.206 0.409 0.904 1.00 96.25 91 MET A O 1
ATOM 741 N N . ASP A 1 92 ? 9.010 -1.485 1.032 1.00 96.00 92 ASP A N 1
ATOM 742 C CA . ASP A 1 92 ? 10.019 -2.355 0.410 1.00 96.00 92 ASP A CA 1
ATOM 743 C C . ASP A 1 92 ? 10.333 -1.954 -1.039 1.00 96.00 92 ASP A C 1
ATOM 745 O O . ASP A 1 92 ? 11.439 -2.169 -1.533 1.00 96.00 92 ASP A O 1
ATOM 749 N N . GLN A 1 93 ? 9.343 -1.403 -1.746 1.00 94.81 93 GLN A N 1
ATOM 750 C CA . GLN A 1 93 ? 9.479 -0.924 -3.124 1.00 94.81 93 GLN A CA 1
ATOM 751 C C . GLN A 1 93 ? 9.800 0.575 -3.216 1.00 94.81 93 GLN A C 1
ATOM 753 O O . GLN A 1 93 ? 9.843 1.107 -4.326 1.00 94.81 93 GLN A O 1
ATOM 758 N N . PHE A 1 94 ? 10.019 1.256 -2.084 1.00 93.06 94 PHE A N 1
ATOM 759 C CA . PHE A 1 94 ? 10.325 2.690 -2.011 1.00 93.06 94 PHE A CA 1
ATOM 760 C C . PHE A 1 94 ? 9.324 3.559 -2.795 1.00 93.06 94 PHE A C 1
ATOM 762 O O . PHE A 1 94 ? 9.691 4.481 -3.528 1.00 93.06 94 PHE A O 1
ATOM 769 N N . LEU A 1 95 ? 8.028 3.249 -2.681 1.00 93.62 95 LEU A N 1
ATOM 770 C CA . LEU A 1 95 ? 6.967 3.959 -3.397 1.00 93.62 95 LEU A CA 1
ATOM 771 C C . LEU A 1 95 ? 6.656 5.305 -2.739 1.00 93.62 95 LEU A C 1
ATOM 773 O O . LEU A 1 95 ? 5.658 5.465 -2.040 1.00 93.62 95 LEU A O 1
ATOM 777 N N . GLU A 1 96 ? 7.506 6.296 -3.001 1.00 92.88 96 GLU A N 1
ATOM 778 C CA . GLU A 1 96 ? 7.343 7.665 -2.510 1.00 92.88 96 GLU A CA 1
ATOM 779 C C . GLU A 1 96 ? 5.961 8.253 -2.857 1.00 92.88 96 GLU A C 1
ATOM 781 O O . GLU A 1 96 ? 5.497 8.176 -4.002 1.00 92.88 96 GLU A O 1
ATOM 786 N N . LEU A 1 97 ? 5.335 8.956 -1.904 1.00 94.00 97 LEU A N 1
ATOM 787 C CA . LEU A 1 97 ? 3.990 9.526 -2.077 1.00 94.00 97 LEU A CA 1
ATOM 788 C C . LEU A 1 97 ? 3.883 10.469 -3.285 1.00 94.00 97 LEU A C 1
ATOM 790 O O . LEU A 1 97 ? 2.908 10.408 -4.035 1.00 94.00 97 LEU A O 1
ATOM 794 N N . LYS A 1 98 ? 4.897 11.320 -3.514 1.00 91.25 98 LYS A N 1
ATOM 795 C CA . LYS A 1 98 ? 4.939 12.235 -4.672 1.00 91.25 98 LYS A CA 1
ATOM 796 C C . LYS A 1 98 ? 4.925 11.460 -5.997 1.00 91.25 98 LYS A C 1
ATOM 798 O O . LYS A 1 98 ? 4.252 11.872 -6.941 1.00 91.25 98 LYS A O 1
ATOM 803 N N . SER A 1 99 ? 5.629 10.332 -6.064 1.00 91.81 99 SER A N 1
ATOM 804 C CA . SER A 1 99 ? 5.681 9.469 -7.249 1.00 91.81 99 SER A CA 1
ATOM 805 C C . SER A 1 99 ? 4.354 8.745 -7.477 1.00 91.81 99 SER A C 1
ATOM 807 O O . SER A 1 99 ? 3.864 8.709 -8.608 1.00 91.81 99 SER A O 1
ATOM 809 N N . ILE A 1 100 ? 3.719 8.258 -6.406 1.00 95.12 100 ILE A N 1
ATOM 810 C CA . ILE A 1 100 ? 2.382 7.656 -6.479 1.00 95.12 100 ILE A CA 1
ATOM 811 C C . ILE A 1 100 ? 1.354 8.669 -6.995 1.00 95.12 100 ILE A C 1
ATOM 813 O O . ILE A 1 100 ? 0.569 8.337 -7.878 1.00 95.12 100 ILE A O 1
ATOM 817 N N . LEU A 1 101 ? 1.373 9.911 -6.505 1.00 93.12 101 LEU A N 1
ATOM 818 C CA . LEU A 1 101 ? 0.439 10.953 -6.948 1.00 93.12 101 LEU A CA 1
ATOM 819 C C . LEU A 1 101 ? 0.608 11.324 -8.424 1.00 93.12 101 LEU A C 1
ATOM 821 O O . LEU A 1 101 ? -0.383 11.594 -9.102 1.00 93.12 101 LEU A O 1
ATOM 825 N N . LYS A 1 102 ? 1.840 11.305 -8.945 1.00 94.50 102 LYS A N 1
ATOM 826 C CA . LYS A 1 102 ? 2.102 11.523 -10.377 1.00 94.50 102 LYS A CA 1
ATOM 827 C C . LYS A 1 102 ? 1.604 10.360 -11.236 1.00 94.50 102 LYS A C 1
ATOM 829 O O . LYS A 1 102 ? 1.149 10.576 -12.359 1.00 94.50 102 LYS A O 1
ATOM 834 N N . HIS A 1 103 ? 1.679 9.133 -10.720 1.00 95.62 103 HIS A N 1
ATOM 835 C CA . HIS A 1 103 ? 1.384 7.916 -11.478 1.00 95.62 103 HIS A CA 1
ATOM 836 C C . HIS A 1 103 ? 0.500 6.920 -10.700 1.00 95.62 103 HIS A C 1
ATOM 838 O O . HIS A 1 103 ? 0.893 5.766 -10.501 1.00 95.62 103 HIS A O 1
ATOM 844 N N . PRO A 1 104 ? -0.733 7.303 -10.316 1.00 95.25 104 PRO A N 1
ATOM 845 C CA . PRO A 1 104 ? -1.550 6.530 -9.379 1.00 95.25 104 PRO A CA 1
ATOM 846 C C . PRO A 1 104 ? -1.947 5.156 -9.925 1.00 95.25 104 PRO A C 1
ATOM 848 O O . PRO A 1 104 ? -1.932 4.162 -9.201 1.00 95.25 104 PRO A O 1
ATOM 851 N N . LYS A 1 105 ? -2.247 5.074 -11.227 1.00 96.75 105 LYS A N 1
ATOM 852 C CA . LYS A 1 105 ? -2.571 3.804 -11.887 1.00 96.75 105 LYS A CA 1
ATOM 853 C C . LYS A 1 105 ? -1.375 2.850 -11.903 1.00 96.75 105 LYS A C 1
ATOM 855 O O . LYS A 1 105 ? -1.537 1.675 -11.610 1.00 96.75 105 LYS A O 1
ATOM 860 N N . VAL A 1 106 ? -0.182 3.364 -12.208 1.00 96.94 106 VAL A N 1
ATOM 861 C CA . VAL A 1 106 ? 1.046 2.554 -12.253 1.00 96.94 106 VAL A CA 1
ATOM 862 C C . VAL A 1 106 ? 1.371 2.012 -10.864 1.00 96.94 106 VAL A C 1
ATOM 864 O O . VAL A 1 106 ? 1.669 0.829 -10.736 1.00 96.94 106 VAL A O 1
ATOM 867 N N . ALA A 1 107 ? 1.253 2.847 -9.829 1.00 97.44 107 ALA A N 1
ATOM 868 C CA . ALA A 1 107 ? 1.452 2.427 -8.447 1.00 97.44 107 ALA A CA 1
ATOM 869 C C . ALA A 1 107 ? 0.448 1.339 -8.033 1.00 97.44 107 ALA A C 1
ATOM 871 O O . ALA A 1 107 ? 0.856 0.293 -7.537 1.00 97.44 107 ALA A O 1
ATOM 872 N N . ALA A 1 108 ? -0.848 1.535 -8.301 1.00 98.00 108 ALA A N 1
ATOM 873 C CA . ALA A 1 108 ? -1.869 0.537 -7.983 1.00 98.00 108 ALA A CA 1
ATOM 874 C C . ALA A 1 108 ? -1.629 -0.793 -8.721 1.00 98.00 108 ALA A C 1
ATOM 876 O O . ALA A 1 108 ? -1.674 -1.856 -8.101 1.00 98.00 108 ALA A O 1
ATOM 877 N N . ASP A 1 109 ? -1.316 -0.745 -10.019 1.00 98.06 109 ASP A N 1
ATOM 878 C CA . ASP A 1 109 ? -1.018 -1.938 -10.818 1.00 98.06 109 ASP A CA 1
ATOM 879 C C . ASP A 1 109 ? 0.236 -2.665 -10.302 1.00 98.06 109 ASP A C 1
ATOM 881 O O . ASP A 1 109 ? 0.272 -3.896 -10.271 1.00 98.06 109 ASP A O 1
ATOM 885 N N . LEU A 1 110 ? 1.262 -1.922 -9.873 1.00 98.00 110 LEU A N 1
ATOM 886 C CA . LEU A 1 110 ? 2.478 -2.485 -9.287 1.00 98.00 110 LEU A CA 1
ATOM 887 C C . LEU A 1 110 ? 2.188 -3.191 -7.957 1.00 98.00 110 LEU A C 1
ATOM 889 O O . LEU A 1 110 ? 2.623 -4.324 -7.768 1.00 98.00 110 LEU A O 1
ATOM 893 N N . MET A 1 111 ? 1.397 -2.571 -7.078 1.00 98.31 111 MET A N 1
ATOM 894 C CA . MET A 1 111 ? 0.955 -3.188 -5.823 1.00 98.31 111 MET A CA 1
ATOM 895 C C . MET A 1 111 ? 0.176 -4.483 -6.078 1.00 98.31 111 MET A C 1
ATOM 897 O O . MET A 1 111 ? 0.422 -5.494 -5.422 1.00 98.31 111 MET A O 1
ATOM 901 N N . VAL A 1 112 ? -0.726 -4.489 -7.065 1.00 98.38 112 VAL A N 1
ATOM 902 C CA . VAL A 1 112 ? -1.495 -5.690 -7.432 1.00 98.38 112 VAL A CA 1
ATOM 903 C C . VAL A 1 112 ? -0.593 -6.798 -7.963 1.00 98.38 112 VAL A C 1
ATOM 905 O O . VAL A 1 112 ? -0.741 -7.951 -7.558 1.00 98.38 112 VAL A O 1
ATOM 908 N N . LYS A 1 113 ? 0.379 -6.466 -8.819 1.00 97.94 113 LYS A N 1
ATOM 909 C CA . LYS A 1 113 ? 1.400 -7.425 -9.274 1.00 97.94 113 LYS A CA 1
ATOM 910 C C . LYS A 1 113 ? 2.230 -7.979 -8.112 1.00 97.94 113 LYS A C 1
ATOM 912 O O . LYS A 1 113 ? 2.639 -9.132 -8.166 1.00 97.94 113 LYS A O 1
ATOM 917 N N . GLY A 1 114 ? 2.424 -7.182 -7.063 1.00 96.12 114 GLY A N 1
ATOM 918 C CA . GLY A 1 114 ? 3.053 -7.570 -5.802 1.00 96.12 114 GLY A CA 1
ATOM 919 C C . GLY A 1 114 ? 2.183 -8.396 -4.851 1.00 96.12 114 GLY A C 1
ATOM 920 O O . GLY A 1 114 ? 2.624 -8.707 -3.750 1.00 96.12 114 GLY A O 1
ATOM 921 N N . GLY A 1 115 ? 0.951 -8.746 -5.235 1.00 96.50 115 GLY A N 1
ATOM 922 C CA . GLY A 1 115 ? 0.041 -9.553 -4.417 1.00 96.50 115 GLY A CA 1
ATOM 923 C C . GLY A 1 115 ? -0.885 -8.752 -3.496 1.00 96.50 115 GLY A C 1
ATOM 924 O O . GLY A 1 115 ? -1.695 -9.344 -2.777 1.00 96.50 115 GLY A O 1
ATOM 925 N N . VAL A 1 116 ? -0.841 -7.417 -3.531 1.00 97.81 116 VAL A N 1
ATOM 926 C CA . VAL A 1 116 ? -1.811 -6.581 -2.811 1.00 97.81 116 VAL A CA 1
ATOM 927 C C . VAL A 1 116 ? -3.185 -6.721 -3.467 1.00 97.81 116 VAL A C 1
ATOM 929 O O . VAL A 1 116 ? -3.336 -6.662 -4.687 1.00 97.81 116 VAL A O 1
ATOM 932 N N . LYS A 1 117 ? -4.236 -6.881 -2.657 1.00 97.19 117 LYS A N 1
ATOM 933 C CA . LYS A 1 117 ? -5.609 -6.988 -3.176 1.00 97.19 117 LYS A CA 1
ATOM 934 C C . LYS A 1 117 ? -5.991 -5.712 -3.949 1.00 97.19 117 LYS A C 1
ATOM 936 O O . LYS A 1 117 ? -5.804 -4.625 -3.402 1.00 97.19 117 LYS A O 1
ATOM 941 N N . PRO A 1 118 ? -6.629 -5.804 -5.133 1.00 97.94 118 PRO A N 1
ATOM 942 C CA . PRO A 1 118 ? -6.936 -4.633 -5.963 1.00 97.94 118 PRO A CA 1
ATOM 943 C C . PRO A 1 118 ? -7.701 -3.517 -5.245 1.00 97.94 118 PRO A C 1
ATOM 945 O O . PRO A 1 118 ? -7.344 -2.350 -5.365 1.00 97.94 118 PRO A O 1
ATOM 948 N N . GLY A 1 119 ? -8.710 -3.864 -4.439 1.00 96.56 119 GLY A N 1
ATOM 949 C CA . GLY A 1 119 ? -9.457 -2.872 -3.656 1.00 96.56 119 GLY A CA 1
ATOM 950 C C . GLY A 1 119 ? -8.593 -2.137 -2.625 1.00 96.56 119 GLY A C 1
ATOM 951 O O . GLY A 1 119 ? -8.774 -0.941 -2.418 1.00 96.56 119 GLY A O 1
ATOM 952 N N . ILE A 1 120 ? -7.615 -2.827 -2.033 1.00 97.75 120 ILE A N 1
ATOM 953 C CA . ILE A 1 120 ? -6.678 -2.235 -1.072 1.00 97.75 120 ILE A CA 1
ATOM 954 C C . ILE A 1 120 ? -5.673 -1.336 -1.789 1.00 97.75 120 ILE A C 1
ATOM 956 O O . ILE A 1 120 ? -5.444 -0.223 -1.334 1.00 97.75 120 ILE A O 1
ATOM 960 N N . ALA A 1 121 ? -5.131 -1.769 -2.930 1.00 98.06 121 ALA A N 1
ATOM 961 C CA . ALA A 1 121 ? -4.230 -0.950 -3.741 1.00 98.06 121 ALA A CA 1
ATOM 962 C C . ALA A 1 121 ? -4.912 0.353 -4.198 1.00 98.06 121 ALA A C 1
ATOM 964 O O . ALA A 1 121 ? -4.359 1.441 -4.044 1.00 98.06 121 ALA A O 1
ATOM 965 N N . LEU A 1 122 ? -6.156 0.265 -4.681 1.00 96.94 122 LEU A N 1
ATOM 966 C CA . LEU A 1 122 ? -6.944 1.440 -5.063 1.00 96.94 122 LEU A CA 1
ATOM 967 C C . LEU A 1 122 ? -7.188 2.383 -3.883 1.00 96.94 122 LEU A C 1
ATOM 969 O O . LEU A 1 122 ? -7.043 3.600 -4.022 1.00 96.94 122 LEU A O 1
ATOM 973 N N . GLN A 1 123 ? -7.547 1.835 -2.722 1.00 95.62 123 GLN A N 1
ATOM 974 C CA . GLN A 1 123 ? -7.758 2.624 -1.514 1.00 95.62 123 GLN A CA 1
ATOM 975 C C . GLN A 1 123 ? -6.468 3.306 -1.055 1.00 95.62 123 GLN A C 1
ATOM 977 O O . GLN A 1 123 ? -6.494 4.496 -0.745 1.00 95.62 123 GLN A O 1
ATOM 982 N N . PHE A 1 124 ? -5.355 2.571 -1.036 1.00 96.81 124 PHE A N 1
ATOM 983 C CA . PHE A 1 124 ? -4.046 3.080 -0.648 1.00 96.81 124 PHE A CA 1
ATOM 984 C C . PHE A 1 124 ? -3.646 4.271 -1.517 1.00 96.81 124 PHE A C 1
ATOM 986 O O . PHE A 1 124 ? -3.258 5.304 -0.996 1.00 96.81 124 PHE A O 1
ATOM 993 N N . VAL A 1 125 ? -3.804 4.189 -2.835 1.00 96.69 125 VAL A N 1
ATOM 994 C CA . VAL A 1 125 ? -3.458 5.310 -3.720 1.00 96.69 125 VAL A CA 1
ATOM 995 C C . VAL A 1 125 ? -4.432 6.485 -3.551 1.00 96.69 125 VAL A C 1
ATOM 997 O O . VAL A 1 125 ? -4.020 7.643 -3.515 1.00 96.69 125 VAL A O 1
ATOM 1000 N N . SER A 1 126 ? -5.730 6.208 -3.393 1.00 94.44 126 SER A N 1
ATOM 1001 C CA . SER A 1 126 ? -6.769 7.249 -3.302 1.00 94.44 126 SER A CA 1
ATOM 1002 C C . SER A 1 126 ? -6.717 8.063 -2.006 1.00 94.44 126 SER A C 1
ATOM 1004 O O . SER A 1 126 ? -7.159 9.213 -1.972 1.00 94.44 126 SER A O 1
ATOM 1006 N N . ASN A 1 127 ? -6.204 7.479 -0.924 1.00 95.62 127 ASN A N 1
ATOM 1007 C CA . ASN A 1 127 ? -6.193 8.105 0.395 1.00 95.62 127 ASN A CA 1
ATOM 1008 C C . ASN A 1 127 ? -5.045 9.106 0.605 1.00 95.62 127 ASN A C 1
ATOM 1010 O O . ASN A 1 127 ? -5.127 9.910 1.533 1.00 95.62 127 ASN A O 1
ATOM 1014 N N . ILE A 1 128 ? -4.038 9.138 -0.272 1.00 94.38 128 ILE A N 1
ATOM 1015 C CA . ILE A 1 128 ? -2.882 10.042 -0.140 1.00 94.38 128 ILE A CA 1
ATOM 1016 C C . ILE A 1 128 ? -3.320 11.514 -0.138 1.00 94.38 128 ILE A C 1
ATOM 1018 O O . ILE A 1 128 ? -2.865 12.296 0.692 1.00 94.38 128 ILE A O 1
ATOM 1022 N N . ASN A 1 129 ? -4.270 11.890 -1.001 1.00 90.31 129 ASN A N 1
ATOM 1023 C CA . ASN A 1 129 ? -4.798 13.259 -1.027 1.00 90.31 129 ASN A CA 1
ATOM 1024 C C . ASN A 1 129 ? -5.510 13.636 0.280 1.00 90.31 129 ASN A C 1
ATOM 1026 O O . ASN A 1 129 ? -5.412 14.776 0.725 1.00 90.31 129 ASN A O 1
ATOM 1030 N N . LYS A 1 130 ? -6.217 12.687 0.909 1.00 93.38 130 LYS A N 1
ATOM 1031 C CA . LYS A 1 130 ? -6.896 12.929 2.192 1.00 93.38 130 LYS A CA 1
ATOM 1032 C C . LYS A 1 130 ? -5.883 13.131 3.313 1.00 93.38 130 LYS A C 1
ATOM 1034 O O . LYS A 1 130 ? -5.999 14.098 4.057 1.00 93.38 130 LYS A O 1
ATOM 1039 N N . PHE A 1 131 ? -4.861 12.280 3.367 1.00 93.69 131 PHE A N 1
ATOM 1040 C CA . PHE A 1 131 ? -3.755 12.417 4.311 1.00 93.69 131 PHE A CA 1
ATOM 1041 C C . PHE A 1 131 ? -3.084 13.795 4.202 1.00 93.69 131 PHE A C 1
ATOM 1043 O O . PHE A 1 131 ? -2.937 14.493 5.202 1.00 93.69 131 PHE A O 1
ATOM 1050 N N . GLN A 1 132 ? -2.775 14.248 2.982 1.00 89.00 132 GLN A N 1
ATOM 1051 C CA . GLN A 1 132 ? -2.179 15.572 2.762 1.00 89.00 132 GLN A CA 1
ATOM 1052 C C . GLN A 1 132 ? -3.089 16.729 3.192 1.00 89.00 132 GLN A C 1
ATOM 1054 O O . GLN A 1 132 ? -2.599 17.755 3.650 1.00 89.00 132 GLN A O 1
ATOM 1059 N N . GLN A 1 133 ? -4.407 16.595 3.036 1.00 89.00 133 GLN A N 1
ATOM 1060 C CA . GLN A 1 133 ? -5.359 17.616 3.481 1.00 89.00 133 GLN A CA 1
ATOM 1061 C C . GLN A 1 133 ? -5.475 17.676 5.005 1.00 89.00 133 GLN A C 1
ATOM 1063 O O . GLN A 1 133 ? -5.656 18.757 5.557 1.00 89.00 133 GLN A O 1
ATOM 1068 N N . GLU A 1 134 ? -5.382 16.537 5.690 1.00 88.69 134 GLU A N 1
ATOM 1069 C CA . GLU A 1 134 ? -5.394 16.482 7.154 1.00 88.69 134 GLU A CA 1
ATOM 1070 C C . GLU A 1 134 ? -4.100 17.023 7.758 1.00 88.69 134 GLU A C 1
ATOM 1072 O O . GLU A 1 134 ? -4.167 17.781 8.719 1.00 88.69 134 GLU A O 1
ATOM 1077 N N . ALA A 1 135 ? -2.951 16.738 7.141 1.00 81.81 135 ALA A N 1
ATOM 1078 C CA . ALA A 1 135 ? -1.658 17.276 7.562 1.00 81.81 135 ALA A CA 1
ATOM 1079 C C . ALA A 1 135 ? -1.546 18.809 7.420 1.00 81.81 135 ALA A C 1
ATOM 1081 O O . ALA A 1 135 ? -0.680 19.419 8.036 1.00 81.81 135 ALA A O 1
ATOM 1082 N N . LYS A 1 136 ? -2.410 19.438 6.609 1.00 76.50 136 LYS A N 1
ATOM 1083 C CA . LYS A 1 136 ? -2.464 20.898 6.404 1.00 76.50 136 LYS A CA 1
ATOM 1084 C C . LYS A 1 136 ? -3.412 21.626 7.364 1.00 76.50 136 LYS A C 1
ATOM 1086 O O . LYS A 1 136 ? -3.532 22.847 7.272 1.00 76.50 136 LYS A O 1
ATOM 1091 N N . LYS A 1 137 ? -4.138 20.910 8.229 1.00 68.62 137 LYS A N 1
ATOM 1092 C CA . LYS A 1 137 ? -5.020 21.545 9.217 1.00 68.62 137 LYS A CA 1
ATOM 1093 C C . LYS A 1 137 ? -4.173 22.048 10.400 1.00 68.62 137 LYS A C 1
ATOM 1095 O O . LYS A 1 137 ? -3.325 21.285 10.855 1.00 68.62 137 LYS A O 1
ATOM 1100 N N . PRO A 1 138 ? -4.370 23.306 10.841 1.00 48.28 138 PRO A N 1
ATOM 1101 C CA . PRO A 1 138 ? -3.623 23.901 11.948 1.00 48.28 138 PRO A CA 1
ATOM 1102 C C . PRO A 1 138 ? -3.925 23.236 13.294 1.00 48.28 138 PRO A C 1
ATOM 1104 O O . PRO A 1 138 ? -5.038 22.675 13.443 1.00 48.28 138 PRO A O 1
#